Protein AF-A0A9D2KKM6-F1 (afdb_monomer_lite)

Secondary structure (DSSP, 8-state):
---EEEEE-TTT--EEEEES-HHHHHHHHHHTT-EEETTEEE-HHHHHHHHHHHHHHHHHHTT--

Structure (mmCIF, N/CA/C/O backbone):
data_AF-A0A9D2KKM6-F1
#
_entry.id   AF-A0A9D2KKM6-F1
#
loop_
_atom_site.group_PDB
_atom_site.id
_atom_site.type_symbol
_atom_site.label_atom_id
_atom_site.label_alt_id
_atom_site.label_comp_id
_atom_site.label_asym_id
_atom_site.label_entity_id
_atom_site.label_seq_id
_atom_site.pdbx_PDB_ins_code
_atom_site.Cartn_x
_atom_site.Cartn_y
_atom_site.Cartn_z
_atom_site.occupancy
_atom_site.B_iso_or_equiv
_atom_site.auth_seq_id
_atom_site.auth_comp_id
_atom_site.auth_asym_id
_atom_site.auth_atom_id
_atom_site.pdbx_PDB_model_num
ATOM 1 N N . MET A 1 1 ? 22.137 -8.667 -11.139 1.00 44.28 1 MET A N 1
ATOM 2 C CA . MET A 1 1 ? 20.825 -9.132 -10.634 1.00 44.28 1 MET A CA 1
ATOM 3 C C . MET A 1 1 ? 20.027 -7.924 -10.168 1.00 44.28 1 MET A C 1
ATOM 5 O O . MET A 1 1 ? 20.442 -7.278 -9.211 1.00 44.28 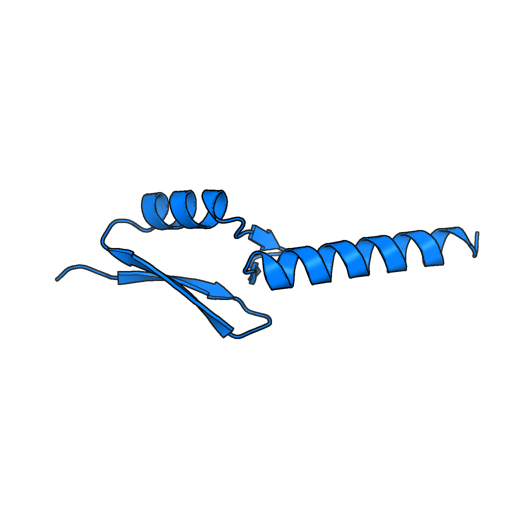1 MET A O 1
ATOM 9 N N . SER A 1 2 ? 18.927 -7.582 -10.839 1.00 52.72 2 SER A N 1
ATOM 10 C CA . SER A 1 2 ? 18.026 -6.521 -10.374 1.00 52.72 2 SER A CA 1
ATOM 11 C C . SER A 1 2 ? 17.270 -7.026 -9.149 1.00 52.72 2 SER A C 1
ATOM 13 O O . SER A 1 2 ? 16.432 -7.916 -9.266 1.00 52.72 2 SER A O 1
ATOM 15 N N . ARG A 1 3 ? 17.591 -6.511 -7.958 1.00 61.47 3 ARG A N 1
ATOM 16 C CA . ARG A 1 3 ? 16.812 -6.820 -6.753 1.00 61.47 3 ARG A CA 1
ATOM 17 C C . ARG A 1 3 ? 15.452 -6.146 -6.900 1.00 61.47 3 ARG A C 1
ATOM 19 O O . ARG A 1 3 ? 15.371 -4.920 -6.912 1.00 61.47 3 ARG A O 1
ATOM 26 N N . ILE A 1 4 ? 14.403 -6.947 -7.043 1.00 65.88 4 ILE A N 1
ATOM 27 C CA . ILE A 1 4 ? 13.035 -6.455 -6.905 1.00 65.88 4 ILE A CA 1
ATOM 28 C C . ILE A 1 4 ? 12.873 -6.095 -5.431 1.00 65.88 4 ILE A C 1
ATOM 30 O O . ILE A 1 4 ? 13.038 -6.947 -4.559 1.00 65.88 4 ILE A O 1
ATOM 34 N N . THR A 1 5 ? 12.620 -4.820 -5.154 1.00 82.75 5 THR A N 1
ATOM 35 C CA . THR A 1 5 ? 12.284 -4.352 -3.808 1.00 82.75 5 THR A CA 1
ATOM 36 C C . THR A 1 5 ? 10.813 -3.968 -3.774 1.00 82.75 5 THR A C 1
ATOM 38 O O . THR A 1 5 ? 10.249 -3.548 -4.783 1.00 82.75 5 THR A O 1
ATOM 41 N N . GLY A 1 6 ? 10.157 -4.168 -2.634 1.00 87.94 6 GLY A N 1
ATOM 42 C CA . GLY A 1 6 ? 8.713 -3.993 -2.517 1.00 87.94 6 GLY A CA 1
ATOM 43 C C . GLY A 1 6 ? 8.219 -4.090 -1.081 1.00 87.94 6 GLY A C 1
ATOM 44 O O . GLY A 1 6 ? 8.931 -4.565 -0.200 1.00 87.94 6 GLY A O 1
ATOM 45 N N . ALA A 1 7 ? 7.010 -3.586 -0.858 1.00 90.69 7 ALA A N 1
ATOM 46 C CA . ALA A 1 7 ? 6.298 -3.667 0.405 1.00 90.69 7 ALA A CA 1
ATOM 47 C C . ALA A 1 7 ? 5.187 -4.713 0.294 1.00 90.69 7 ALA A C 1
ATOM 49 O O . ALA A 1 7 ? 4.492 -4.795 -0.723 1.00 90.69 7 ALA A O 1
ATOM 50 N N . LYS A 1 8 ? 4.991 -5.479 1.364 1.00 92.62 8 LYS A N 1
ATOM 51 C CA . LYS A 1 8 ? 3.833 -6.352 1.546 1.00 92.62 8 LYS A CA 1
ATOM 52 C C . LYS A 1 8 ? 2.889 -5.701 2.545 1.00 92.62 8 LYS A C 1
ATOM 54 O O . LYS A 1 8 ? 3.329 -5.240 3.587 1.00 92.62 8 LYS A O 1
ATOM 59 N N . CYS A 1 9 ? 1.608 -5.642 2.218 1.00 93.00 9 CYS A N 1
ATOM 60 C CA . CYS A 1 9 ? 0.580 -5.203 3.140 1.00 93.00 9 CYS A CA 1
ATOM 61 C C . CYS A 1 9 ? 0.340 -6.293 4.183 1.00 93.00 9 CYS A C 1
ATOM 63 O O . CYS A 1 9 ? 0.021 -7.422 3.814 1.00 93.00 9 CYS A O 1
ATOM 65 N N . GLU A 1 10 ? 0.441 -5.945 5.460 1.00 90.44 10 GLU A N 1
ATOM 66 C CA . GLU A 1 10 ? 0.269 -6.914 6.550 1.00 90.44 10 GLU A CA 1
ATOM 67 C C . GLU A 1 10 ? -1.191 -7.376 6.716 1.00 90.44 10 GLU A C 1
ATOM 69 O O . GLU A 1 10 ? -1.426 -8.512 7.107 1.00 90.44 10 GLU A O 1
ATOM 74 N N . ASP A 1 11 ? -2.178 -6.548 6.351 1.00 89.00 11 ASP A N 1
ATOM 75 C CA . ASP A 1 11 ? -3.598 -6.904 6.506 1.00 89.00 11 ASP A CA 1
ATOM 76 C C . ASP A 1 11 ? -4.112 -7.841 5.402 1.00 89.00 11 ASP A C 1
ATOM 78 O O . ASP A 1 11 ? -4.792 -8.825 5.674 1.00 89.00 11 ASP A O 1
ATOM 82 N N . CYS A 1 12 ? -3.829 -7.517 4.134 1.00 90.38 12 CYS A N 1
ATOM 83 C CA . CYS A 1 12 ? -4.382 -8.240 2.977 1.00 90.38 12 CYS A CA 1
ATOM 84 C C . CYS A 1 12 ? -3.343 -9.055 2.200 1.00 90.38 12 CYS A C 1
ATOM 86 O O . CYS A 1 12 ? -3.673 -9.680 1.196 1.00 90.38 12 CYS A O 1
ATOM 88 N N . GLY A 1 13 ? -2.069 -9.001 2.594 1.00 91.12 13 GLY A N 1
ATOM 89 C CA . GLY A 1 13 ? -0.979 -9.702 1.916 1.00 91.12 13 GLY A CA 1
ATOM 90 C C . GLY A 1 13 ? -0.591 -9.135 0.547 1.00 91.12 13 GLY A C 1
ATOM 91 O O . GLY A 1 13 ? 0.338 -9.658 -0.066 1.00 91.12 13 GLY A O 1
ATOM 92 N N . LYS A 1 14 ? -1.255 -8.074 0.061 1.00 92.06 14 LYS A N 1
ATOM 93 C CA . LYS A 1 14 ? -0.945 -7.437 -1.228 1.00 92.06 14 LYS A CA 1
ATOM 94 C C . LYS A 1 14 ? 0.521 -7.027 -1.269 1.00 92.06 14 LYS A C 1
ATOM 96 O O . LYS A 1 14 ? 0.983 -6.362 -0.352 1.00 92.06 14 LYS A O 1
ATOM 101 N N . VAL A 1 15 ? 1.233 -7.374 -2.334 1.00 91.56 15 VAL A N 1
ATOM 102 C CA . VAL A 1 15 ? 2.624 -6.955 -2.545 1.00 91.56 15 VAL A CA 1
ATOM 103 C C . VAL A 1 15 ? 2.657 -5.921 -3.659 1.00 91.56 15 VAL A C 1
ATOM 105 O O . VAL A 1 15 ? 2.024 -6.105 -4.697 1.00 91.56 15 VAL A O 1
ATOM 108 N N . ALA A 1 16 ? 3.384 -4.829 -3.449 1.00 91.06 16 ALA A N 1
ATOM 109 C CA . ALA A 1 16 ? 3.704 -3.876 -4.501 1.00 91.06 16 ALA A CA 1
ATOM 110 C C . ALA A 1 16 ? 5.185 -3.518 -4.426 1.00 91.06 16 ALA A C 1
ATOM 112 O O . ALA A 1 16 ? 5.744 -3.317 -3.349 1.00 91.06 16 ALA A O 1
ATOM 113 N N . GLY A 1 17 ? 5.833 -3.454 -5.578 1.00 88.62 17 GLY A N 1
ATOM 114 C CA . GLY A 1 17 ? 7.266 -3.242 -5.664 1.00 88.62 17 GLY A CA 1
ATOM 115 C C . GLY A 1 17 ? 7.701 -2.921 -7.080 1.00 88.62 17 GLY A C 1
ATOM 116 O O . GLY A 1 17 ? 6.890 -2.905 -8.004 1.00 88.62 17 GLY A O 1
ATOM 117 N N . GLY A 1 18 ? 8.990 -2.660 -7.233 1.00 86.50 18 GLY A N 1
ATOM 118 C CA . GLY A 1 18 ? 9.591 -2.308 -8.507 1.00 86.50 18 GLY A CA 1
ATOM 119 C C . GLY A 1 18 ? 11.065 -2.680 -8.566 1.00 86.50 18 GLY A C 1
ATOM 120 O O . GLY A 1 18 ? 11.672 -3.121 -7.586 1.00 86.50 18 GLY A O 1
ATOM 121 N N . ALA A 1 19 ? 11.645 -2.500 -9.748 1.00 84.62 19 ALA A N 1
ATOM 122 C CA . ALA A 1 19 ? 13.084 -2.592 -9.923 1.00 84.62 19 ALA A CA 1
ATOM 123 C C . ALA A 1 19 ? 13.760 -1.328 -9.372 1.00 84.62 19 ALA A C 1
ATOM 125 O O . ALA A 1 19 ? 13.294 -0.214 -9.608 1.00 84.62 19 ALA A O 1
ATOM 126 N N . GLY A 1 20 ? 14.880 -1.500 -8.669 1.00 82.62 20 GLY A N 1
ATOM 127 C CA . GLY A 1 20 ? 15.706 -0.390 -8.198 1.00 82.62 20 GLY A CA 1
ATOM 128 C C . GLY A 1 20 ? 15.961 -0.422 -6.698 1.00 82.62 20 GLY A C 1
ATOM 129 O O . GLY A 1 20 ? 15.859 -1.463 -6.048 1.00 82.62 20 GLY A O 1
ATOM 130 N N . ASN A 1 21 ? 16.356 0.730 -6.155 1.00 89.50 21 ASN A N 1
ATOM 131 C CA . ASN A 1 21 ? 16.622 0.863 -4.728 1.00 89.50 21 ASN A CA 1
ATOM 132 C C . ASN A 1 21 ? 15.314 0.973 -3.923 1.00 89.50 21 ASN A C 1
ATOM 134 O O . ASN A 1 21 ? 14.319 1.533 -4.389 1.00 89.50 21 ASN A O 1
ATOM 138 N N . TRP A 1 22 ? 15.346 0.477 -2.683 1.00 88.44 22 TRP A N 1
ATOM 139 C CA . TRP A 1 22 ? 14.188 0.484 -1.788 1.00 88.44 22 TRP A CA 1
ATOM 140 C C . TRP A 1 22 ? 13.619 1.887 -1.566 1.00 88.44 22 TRP A C 1
ATOM 142 O O . TRP A 1 22 ? 12.408 2.062 -1.573 1.00 88.44 22 TRP A O 1
ATOM 152 N N . SER A 1 23 ? 14.470 2.905 -1.426 1.00 90.50 23 SER A N 1
ATOM 153 C CA . SER A 1 23 ? 14.033 4.282 -1.173 1.00 90.50 23 SER A CA 1
ATOM 154 C C . SER A 1 23 ? 13.184 4.863 -2.311 1.00 90.50 23 SER A C 1
ATOM 156 O O . SER A 1 23 ? 12.204 5.563 -2.053 1.00 90.50 23 SER A O 1
ATOM 158 N N . ALA A 1 24 ? 13.536 4.576 -3.564 1.00 91.31 24 ALA A N 1
ATOM 159 C CA . ALA A 1 24 ? 12.812 5.005 -4.755 1.00 91.31 24 ALA A CA 1
ATOM 160 C C . ALA A 1 24 ? 11.495 4.239 -4.893 1.00 91.31 24 ALA A C 1
ATOM 162 O O . ALA A 1 24 ? 10.448 4.860 -5.079 1.00 91.31 24 ALA A O 1
ATOM 163 N N . VAL A 1 25 ? 11.531 2.916 -4.705 1.00 92.12 25 VAL A N 1
ATOM 164 C CA . VAL A 1 25 ? 10.321 2.085 -4.679 1.00 92.12 25 VAL A CA 1
ATOM 165 C C . VAL A 1 25 ? 9.373 2.561 -3.580 1.00 92.12 25 VAL A C 1
ATOM 167 O O . VAL A 1 25 ? 8.200 2.798 -3.841 1.00 92.12 25 VAL A O 1
ATOM 170 N N . TRP A 1 26 ? 9.870 2.794 -2.366 1.00 92.19 26 TRP A N 1
ATOM 171 C CA . TRP A 1 26 ? 9.062 3.259 -1.244 1.00 92.19 26 TRP A CA 1
ATOM 172 C C . TRP A 1 26 ? 8.466 4.652 -1.480 1.00 92.19 26 TRP A C 1
ATOM 174 O O . TRP A 1 26 ? 7.321 4.903 -1.107 1.00 92.19 26 TRP A O 1
ATOM 184 N N . ARG A 1 27 ? 9.191 5.569 -2.138 1.00 92.56 27 ARG A N 1
ATOM 185 C CA . ARG A 1 27 ? 8.613 6.856 -2.572 1.00 92.56 27 ARG A CA 1
ATOM 186 C C . ARG A 1 27 ? 7.468 6.656 -3.562 1.00 92.56 27 ARG A C 1
ATOM 188 O O . ARG A 1 27 ? 6.423 7.272 -3.381 1.00 92.56 27 ARG A O 1
ATOM 195 N N . ALA A 1 28 ? 7.636 5.786 -4.557 1.00 92.62 28 ALA A N 1
ATOM 196 C CA . ALA A 1 28 ? 6.575 5.476 -5.512 1.00 92.62 28 ALA A CA 1
ATOM 197 C C . ALA A 1 28 ? 5.354 4.845 -4.819 1.00 92.62 28 ALA A C 1
ATOM 199 O O . ALA A 1 28 ? 4.222 5.248 -5.076 1.00 92.62 28 ALA A O 1
ATOM 200 N N . LEU A 1 29 ? 5.579 3.926 -3.877 1.00 92.81 29 LEU A N 1
ATOM 201 C CA . LEU A 1 29 ? 4.520 3.314 -3.074 1.00 92.81 29 LEU A CA 1
ATOM 202 C C . LEU A 1 29 ? 3.774 4.350 -2.226 1.00 92.81 29 LEU A C 1
ATOM 204 O O . LEU A 1 29 ? 2.545 4.345 -2.215 1.00 92.81 29 LEU A O 1
ATOM 208 N N . LYS A 1 30 ? 4.486 5.278 -1.574 1.00 92.00 3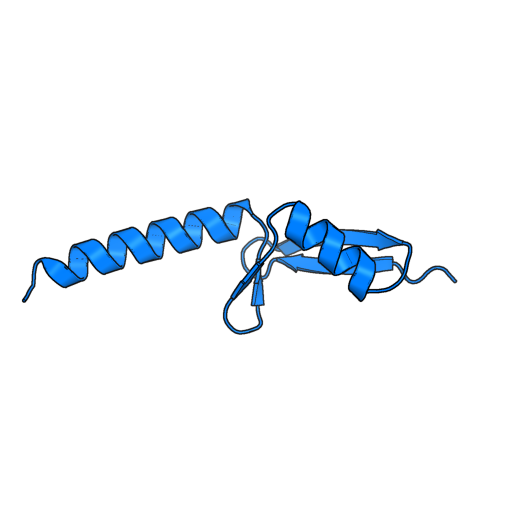0 LYS A N 1
ATOM 209 C CA . LYS A 1 30 ? 3.860 6.385 -0.833 1.00 92.00 30 LYS A CA 1
ATOM 210 C C . LYS A 1 30 ? 3.020 7.289 -1.733 1.00 92.00 30 LYS A C 1
ATOM 212 O O . LYS A 1 30 ? 1.913 7.645 -1.345 1.00 92.00 30 LYS A O 1
ATOM 217 N N . ASN A 1 31 ? 3.498 7.605 -2.937 1.00 93.19 31 ASN A N 1
ATOM 218 C CA . ASN A 1 31 ? 2.717 8.365 -3.921 1.00 93.19 31 ASN A CA 1
ATOM 219 C C . ASN A 1 31 ? 1.459 7.603 -4.372 1.00 93.19 31 ASN A C 1
ATOM 221 O O . ASN A 1 31 ? 0.439 8.220 -4.651 1.00 93.19 31 ASN A O 1
ATOM 225 N N . ALA A 1 32 ? 1.509 6.269 -4.389 1.00 91.19 32 ALA A N 1
ATOM 226 C CA . ALA A 1 32 ? 0.354 5.407 -4.633 1.00 91.19 32 ALA A CA 1
ATOM 227 C C . ALA A 1 32 ? -0.538 5.194 -3.389 1.00 91.19 32 ALA A C 1
ATOM 229 O O . ALA A 1 32 ? -1.451 4.371 -3.426 1.00 91.19 32 ALA A O 1
ATOM 230 N N . GLY A 1 33 ? -0.272 5.887 -2.276 1.00 91.31 33 GLY A N 1
ATOM 231 C CA . GLY A 1 33 ? -1.084 5.840 -1.058 1.00 91.31 33 GLY A CA 1
ATOM 232 C C . GLY A 1 33 ? -0.716 4.738 -0.060 1.00 91.31 33 GLY A C 1
ATOM 233 O O . GLY A 1 33 ? -1.480 4.478 0.867 1.00 91.31 33 GLY A O 1
ATOM 234 N N . TRP A 1 34 ? 0.440 4.084 -0.207 1.00 93.31 34 TRP A N 1
ATOM 235 C CA . TRP A 1 34 ? 0.939 3.177 0.829 1.00 93.31 34 TRP A CA 1
ATOM 236 C C . TRP A 1 34 ? 1.406 3.940 2.063 1.00 93.31 34 TRP A C 1
ATOM 238 O O . TRP A 1 34 ? 2.035 4.996 1.973 1.00 93.31 34 TRP A O 1
ATOM 248 N N . THR A 1 35 ? 1.158 3.359 3.231 1.00 92.00 35 THR A N 1
ATOM 249 C CA . THR A 1 35 ? 1.538 3.941 4.521 1.00 92.00 35 THR A CA 1
ATOM 250 C C . THR A 1 35 ? 2.271 2.923 5.381 1.00 92.00 35 THR A C 1
ATOM 252 O O . THR A 1 35 ? 2.125 1.716 5.188 1.00 92.00 35 THR A O 1
ATOM 255 N N . VAL A 1 36 ? 3.029 3.410 6.364 1.00 90.50 36 VAL A N 1
ATOM 256 C CA . VAL A 1 36 ? 3.496 2.587 7.486 1.00 90.50 36 VAL A CA 1
ATOM 257 C C . VAL A 1 36 ? 2.717 2.997 8.725 1.00 90.50 36 VAL A C 1
ATOM 259 O O . VAL A 1 36 ? 2.748 4.167 9.100 1.00 90.50 36 VAL A O 1
ATOM 262 N N . ASP A 1 37 ? 2.036 2.046 9.352 1.00 84.62 37 ASP A N 1
ATOM 263 C CA . ASP A 1 37 ? 1.335 2.234 10.622 1.00 84.62 37 ASP A CA 1
ATOM 264 C C . ASP A 1 37 ? 1.973 1.307 11.662 1.00 84.62 37 ASP A C 1
ATOM 266 O O . ASP A 1 37 ? 2.007 0.095 11.466 1.00 84.62 37 ASP A O 1
ATOM 270 N N . ARG A 1 38 ? 2.558 1.876 12.727 1.00 84.06 38 ARG A N 1
ATOM 271 C CA . ARG A 1 38 ? 3.253 1.129 13.801 1.00 84.06 38 ARG A CA 1
ATOM 272 C C . ARG A 1 38 ? 4.292 0.105 13.306 1.00 84.06 38 ARG A C 1
ATOM 274 O O . ARG A 1 38 ? 4.466 -0.951 13.900 1.00 84.06 38 ARG A O 1
ATOM 281 N N . GLY A 1 39 ? 4.984 0.418 12.212 1.00 84.81 39 GLY A N 1
ATOM 282 C CA . GLY A 1 39 ? 5.980 -0.469 11.598 1.00 84.81 39 GLY A CA 1
ATOM 283 C C . GLY A 1 39 ? 5.412 -1.492 10.606 1.00 84.81 39 GLY A C 1
ATOM 284 O O . GLY A 1 39 ? 6.189 -2.142 9.914 1.00 84.81 39 GLY A O 1
ATOM 285 N N . ALA A 1 40 ? 4.088 -1.595 10.464 1.00 89.69 40 ALA A N 1
ATOM 286 C CA . ALA A 1 40 ? 3.441 -2.431 9.459 1.00 89.69 40 ALA A CA 1
ATOM 287 C C . ALA A 1 40 ? 3.186 -1.638 8.170 1.00 89.69 40 ALA A C 1
ATOM 289 O O . ALA A 1 40 ? 2.589 -0.558 8.192 1.00 89.69 40 ALA A O 1
ATOM 290 N N . HIS A 1 41 ? 3.603 -2.183 7.027 1.00 91.94 41 HIS A N 1
ATOM 291 C CA . HIS A 1 41 ? 3.246 -1.619 5.728 1.00 91.94 41 HIS A CA 1
ATOM 292 C C . HIS A 1 41 ? 1.779 -1.927 5.420 1.00 91.94 41 HIS A C 1
ATOM 294 O O . HIS A 1 41 ? 1.318 -3.062 5.564 1.00 91.94 41 HIS A O 1
ATOM 300 N N . ARG A 1 42 ? 1.042 -0.921 4.952 1.00 92.50 42 ARG A N 1
ATOM 301 C CA . ARG A 1 42 ? -0.359 -1.062 4.555 1.00 92.50 42 ARG A CA 1
ATOM 302 C C . ARG A 1 42 ? -0.594 -0.473 3.173 1.00 92.50 42 ARG A C 1
ATOM 304 O O . ARG A 1 42 ? -0.069 0.591 2.836 1.00 92.50 42 ARG A O 1
ATOM 311 N N . CYS A 1 43 ? -1.372 -1.195 2.371 1.00 93.81 43 CYS A N 1
ATOM 312 C CA . CYS A 1 43 ? -1.823 -0.716 1.073 1.00 93.81 43 CYS A CA 1
ATOM 313 C C . CYS A 1 43 ? -2.936 0.333 1.264 1.00 93.81 43 CYS A C 1
ATOM 315 O O . CYS A 1 43 ? -3.628 0.292 2.284 1.00 93.81 43 CYS A O 1
ATOM 317 N N . PRO A 1 44 ? -3.159 1.233 0.290 1.00 91.44 44 PRO A N 1
ATOM 318 C CA . PRO A 1 44 ? -4.129 2.325 0.410 1.00 91.44 44 PRO A CA 1
ATOM 319 C C . PRO A 1 44 ? -5.526 1.858 0.840 1.00 91.44 44 PRO A C 1
ATOM 321 O O . PRO A 1 44 ? -6.107 2.436 1.751 1.00 91.44 44 PRO A O 1
ATOM 324 N N . ALA A 1 45 ? -6.023 0.752 0.277 1.00 90.69 45 ALA A N 1
ATOM 325 C CA . ALA A 1 45 ? -7.338 0.209 0.624 1.00 90.69 45 ALA A CA 1
ATOM 326 C C . ALA A 1 45 ? -7.446 -0.201 2.108 1.00 90.69 45 ALA A C 1
ATOM 328 O O . ALA A 1 45 ? -8.424 0.123 2.782 1.00 90.69 45 ALA A O 1
ATOM 329 N N . CYS A 1 46 ? -6.431 -0.888 2.641 1.00 89.81 46 CYS A N 1
ATOM 330 C CA . CYS A 1 46 ? -6.405 -1.294 4.048 1.00 89.81 46 CYS A CA 1
ATOM 331 C C . CYS A 1 46 ? -6.161 -0.102 4.978 1.00 89.81 46 CYS A C 1
ATOM 333 O O . CYS A 1 46 ? -6.748 -0.038 6.056 1.00 89.81 46 CYS A O 1
ATOM 335 N N . SER A 1 47 ? -5.346 0.865 4.555 1.00 87.31 47 SER A N 1
ATOM 336 C CA . SER A 1 47 ? -5.099 2.096 5.306 1.00 87.31 47 SER A CA 1
ATOM 337 C C . SER A 1 47 ? -6.351 2.960 5.436 1.00 87.31 47 SER A C 1
ATOM 339 O O . SER A 1 47 ? -6.617 3.487 6.515 1.00 87.31 47 SER A O 1
ATOM 341 N N . GLU A 1 48 ? -7.145 3.094 4.374 1.00 85.62 48 GLU A N 1
ATOM 342 C CA . GLU A 1 48 ? -8.424 3.808 4.412 1.00 85.62 48 GLU A CA 1
ATOM 343 C C . GLU A 1 48 ? -9.441 3.102 5.306 1.00 85.62 48 GLU A C 1
ATOM 345 O O . GLU A 1 48 ? -10.041 3.742 6.171 1.00 85.62 48 GLU A O 1
ATOM 350 N N . ALA A 1 49 ? -9.587 1.781 5.166 1.00 81.69 49 ALA A N 1
ATOM 351 C CA . ALA A 1 49 ? -10.470 0.990 6.020 1.00 81.69 49 ALA A CA 1
ATOM 352 C C . ALA A 1 49 ? -10.075 1.097 7.505 1.00 81.69 49 ALA A C 1
ATOM 354 O O . ALA A 1 49 ? -10.933 1.289 8.371 1.00 81.69 49 ALA A O 1
ATOM 355 N N . TRP A 1 50 ? -8.773 1.045 7.799 1.00 80.81 50 TRP A N 1
ATOM 356 C CA . TRP A 1 50 ? -8.225 1.226 9.142 1.00 80.81 50 TRP A CA 1
ATOM 357 C C . TRP A 1 50 ? -8.499 2.627 9.694 1.00 80.81 50 TRP A C 1
ATOM 359 O O . TRP A 1 50 ? -9.028 2.772 10.795 1.00 80.81 50 TRP A O 1
ATOM 369 N N . ARG A 1 51 ? -8.226 3.676 8.911 1.00 81.19 51 ARG A N 1
ATOM 370 C CA . ARG A 1 51 ? -8.516 5.067 9.295 1.00 81.19 51 ARG A CA 1
ATOM 371 C C . ARG A 1 51 ? -10.003 5.300 9.535 1.00 81.19 51 ARG A C 1
ATOM 373 O O . ARG A 1 51 ? -10.369 5.943 10.516 1.00 81.19 51 ARG A O 1
ATOM 380 N N . ALA A 1 52 ? -10.864 4.750 8.684 1.00 83.31 52 ALA A N 1
ATOM 381 C CA . ALA A 1 52 ? -12.308 4.827 8.852 1.00 83.31 52 ALA A CA 1
ATOM 382 C C . ALA A 1 52 ? -12.767 4.108 10.129 1.00 83.31 52 ALA A C 1
ATOM 384 O O . ALA A 1 52 ? -13.643 4.617 10.831 1.00 83.31 52 ALA A O 1
ATOM 385 N N . ARG A 1 53 ? -12.167 2.957 10.458 1.00 81.19 53 ARG A N 1
ATOM 386 C CA . ARG A 1 53 ? -12.416 2.243 11.714 1.00 81.19 53 ARG A CA 1
ATOM 387 C C . ARG A 1 53 ? -12.008 3.084 12.923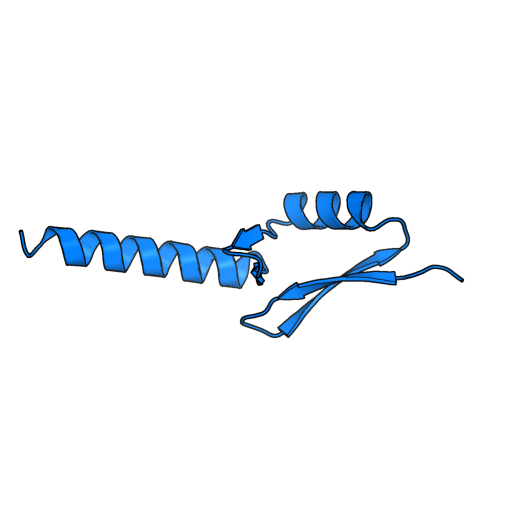 1.00 81.19 53 ARG A C 1
ATOM 389 O O . ARG A 1 53 ? -12.851 3.311 13.787 1.00 81.19 53 ARG A O 1
ATOM 396 N N . LEU A 1 54 ? -10.788 3.620 12.939 1.00 80.19 54 LEU A N 1
ATOM 397 C CA . LEU A 1 54 ? -10.312 4.494 14.015 1.00 80.19 54 LEU A CA 1
ATOM 398 C C . LEU A 1 54 ? -11.207 5.731 14.187 1.00 80.19 54 LEU A C 1
ATOM 400 O O . LEU A 1 54 ? -11.559 6.090 15.305 1.00 80.19 54 LEU A O 1
ATOM 404 N N . ALA A 1 55 ? -11.655 6.351 13.092 1.00 83.94 55 ALA A N 1
ATOM 405 C CA . ALA A 1 55 ? -12.569 7.493 13.140 1.00 83.94 55 ALA A CA 1
ATOM 406 C C . ALA A 1 55 ? -13.979 7.130 13.654 1.00 83.94 55 ALA A C 1
ATOM 408 O O . ALA A 1 55 ? -14.690 7.987 14.182 1.00 83.94 55 ALA A O 1
ATOM 409 N N . ARG A 1 56 ? -14.428 5.880 13.479 1.00 81.94 56 ARG A N 1
ATOM 410 C CA . ARG A 1 56 ? -15.683 5.377 14.071 1.00 81.94 56 ARG A CA 1
ATOM 411 C C . ARG A 1 56 ? -15.513 5.082 15.560 1.00 81.94 56 ARG A C 1
ATOM 413 O O . ARG A 1 56 ? -16.389 5.440 16.340 1.00 81.94 56 ARG A O 1
ATOM 420 N N . GLU A 1 57 ? -14.401 4.464 15.947 1.00 81.81 57 GLU A N 1
ATOM 421 C CA . GLU A 1 57 ? -14.065 4.177 17.348 1.00 81.81 57 GLU A CA 1
ATOM 422 C C . GLU A 1 57 ? -13.885 5.474 18.152 1.00 81.81 57 GLU A C 1
ATOM 424 O O . GLU A 1 57 ? -14.468 5.603 19.225 1.00 81.81 57 GLU A O 1
ATOM 429 N N . ALA A 1 58 ? -13.206 6.480 17.590 1.00 79.31 58 ALA A N 1
ATOM 430 C CA . ALA A 1 58 ? -13.070 7.803 18.197 1.00 79.31 58 ALA A CA 1
ATOM 431 C C . ALA A 1 58 ? -14.432 8.475 18.442 1.00 79.31 58 ALA A C 1
ATOM 433 O O . ALA A 1 58 ? -14.669 9.001 19.523 1.00 79.31 58 ALA A O 1
ATOM 434 N N . ARG A 1 59 ? -15.359 8.398 17.473 1.00 74.38 59 ARG A N 1
ATOM 435 C CA . ARG A 1 59 ? -16.723 8.934 17.626 1.00 74.38 59 ARG A CA 1
ATOM 436 C C . ARG A 1 59 ? -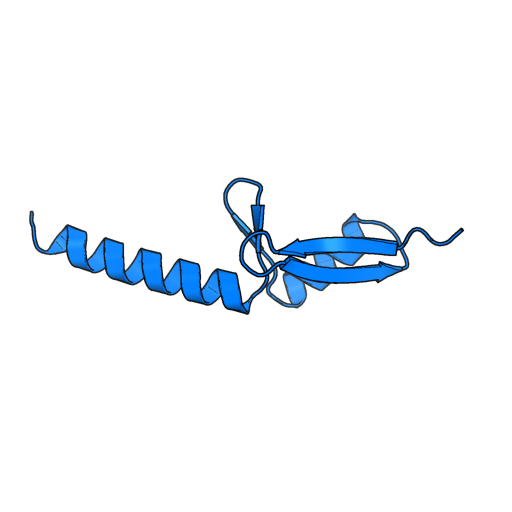17.549 8.190 18.675 1.00 74.38 59 ARG A C 1
ATOM 438 O O . ARG A 1 59 ? -18.339 8.820 19.365 1.00 74.38 59 ARG A O 1
ATOM 445 N N . ARG A 1 60 ? -17.375 6.870 18.806 1.00 67.75 60 ARG A N 1
ATOM 446 C CA . ARG A 1 60 ? -18.041 6.078 19.854 1.00 67.75 60 ARG A CA 1
ATOM 447 C C . ARG A 1 60 ? -17.492 6.383 21.247 1.00 67.75 60 ARG A C 1
ATOM 449 O O . ARG A 1 60 ? -18.278 6.478 22.176 1.00 67.75 60 ARG A O 1
ATOM 456 N N . GLY A 1 61 ? -16.183 6.589 21.383 1.00 57.97 61 GLY A N 1
ATOM 457 C CA . GLY A 1 61 ? -15.562 6.946 22.662 1.00 57.97 61 GLY A CA 1
ATOM 458 C C . GLY A 1 61 ? -15.926 8.345 23.178 1.00 57.97 61 GLY A C 1
ATOM 459 O O . GLY A 1 61 ? -15.782 8.602 24.366 1.00 57.97 61 GLY A O 1
ATOM 460 N N . SER A 1 62 ? -16.411 9.247 22.317 1.00 52.53 62 SER A N 1
ATOM 461 C CA . SER A 1 62 ? -16.888 10.579 22.723 1.00 52.53 62 SER A CA 1
ATOM 462 C C . SER A 1 62 ? -18.321 10.600 23.264 1.00 52.53 62 SER A C 1
ATOM 464 O O . SER A 1 62 ? -18.725 11.620 23.802 1.00 52.53 62 SER A O 1
ATOM 466 N N . ALA A 1 63 ? -19.094 9.522 23.103 1.00 50.53 63 ALA A N 1
ATOM 467 C CA . ALA A 1 63 ? -20.483 9.454 23.567 1.00 50.53 63 ALA A CA 1
ATOM 468 C C . ALA A 1 63 ? -20.626 8.913 25.005 1.00 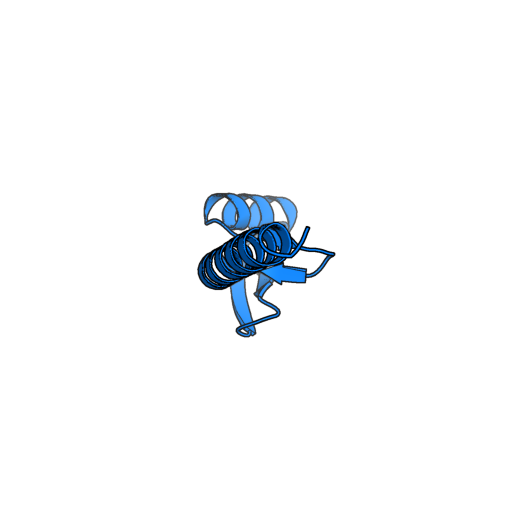50.53 63 ALA A C 1
ATOM 470 O O . ALA A 1 63 ? -21.736 8.880 25.523 1.00 50.53 63 ALA A O 1
ATOM 471 N N . ASP A 1 64 ? -19.522 8.487 25.624 1.00 50.59 64 ASP A N 1
ATOM 472 C CA . ASP A 1 64 ? -19.484 7.848 26.950 1.00 50.59 64 ASP A CA 1
ATOM 473 C C . ASP A 1 64 ? -18.739 8.704 27.998 1.00 50.59 64 ASP A C 1
ATOM 475 O O . ASP A 1 64 ? -18.266 8.192 29.008 1.00 50.59 64 ASP A O 1
ATOM 479 N N . ARG A 1 65 ? -18.565 10.010 27.748 1.00 45.28 65 ARG A N 1
ATOM 480 C CA . ARG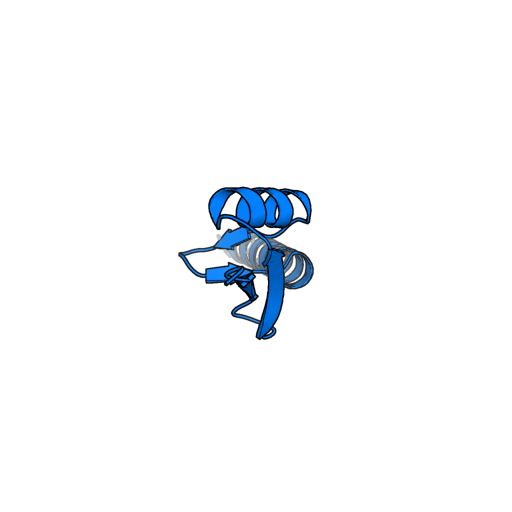 A 1 65 ? -17.893 10.929 28.677 1.00 45.28 65 ARG A CA 1
ATOM 481 C C . ARG A 1 65 ? -18.715 12.183 28.928 1.00 45.28 65 ARG A C 1
ATOM 483 O O . ARG A 1 65 ? -19.279 12.709 27.945 1.00 45.28 65 ARG A O 1
#

Sequence (65 aa):
MSRITGAKCEDCGKVAGGAGNWSAVWRALKNAGWTVDRGAHRCPACSEAWRARLAREARRGSADR

Organism: NCBI:txid2838658

pLDDT: mean 83.01, std 13.07, range [44.28, 93.81]

Foldseek 3Di:
DFDWEWAAAPPPRDIDTDTDDNVVRVVVQVVQQWDADPNGIHHNVVVVVVVVVVVVVVVVVVVPD

Radius of gyration: 15.24 Å; chains: 1; bounding box: 41×21×39 Å